Protein AF-A0A8H4TPY1-F1 (afdb_monomer)

Solvent-accessible surface area (backbone atoms only — not comparable to full-atom values): 6037 Å² total; per-residue (Å²): 134,90,85,85,82,85,77,77,80,74,77,64,81,78,77,83,69,84,82,47,74,66,56,51,54,50,53,51,52,57,58,57,66,46,64,84,71,56,82,74,66,80,81,72,76,79,50,86,67,75,74,65,70,79,80,77,79,80,82,76,87,76,84,74,82,89,76,86,80,86,79,84,76,84,88,82,91,82,91,131

Structure (mmCIF, N/CA/C/O backbone):
data_AF-A0A8H4TPY1-F1
#
_entry.id   AF-A0A8H4TPY1-F1
#
loop_
_atom_site.group_PDB
_atom_site.id
_atom_site.type_symbol
_atom_site.label_atom_id
_atom_site.label_alt_id
_atom_site.label_comp_id
_atom_site.label_asym_id
_atom_site.label_entity_id
_atom_site.label_seq_id
_atom_site.pdbx_PDB_ins_code
_atom_site.Cartn_x
_atom_site.Cartn_y
_atom_site.Cartn_z
_atom_site.occupancy
_atom_site.B_iso_or_equiv
_atom_site.auth_seq_id
_atom_site.auth_comp_id
_atom_site.auth_asym_id
_atom_site.auth_atom_id
_atom_site.pdbx_PDB_model_num
ATOM 1 N N . MET A 1 1 ? -48.753 0.947 -17.999 1.00 45.50 1 MET A N 1
ATOM 2 C CA . MET A 1 1 ? -47.665 0.471 -17.117 1.00 45.50 1 MET A CA 1
ATOM 3 C C . MET A 1 1 ? -47.637 1.362 -15.885 1.00 45.50 1 MET A C 1
ATOM 5 O O . MET A 1 1 ? -47.629 2.572 -16.085 1.00 45.50 1 MET A O 1
ATOM 9 N N . PRO A 1 2 ? -47.691 0.840 -14.649 1.00 45.59 2 PRO A N 1
ATOM 10 C CA . PRO A 1 2 ? -47.577 1.679 -13.465 1.00 45.59 2 PRO A CA 1
ATOM 11 C C . PRO A 1 2 ? -46.094 1.979 -13.217 1.00 45.59 2 PRO A C 1
ATOM 13 O O . PRO A 1 2 ? -45.316 1.087 -12.897 1.00 45.59 2 PRO A O 1
ATOM 16 N N . GLY A 1 3 ? -45.697 3.235 -13.417 1.00 58.06 3 GLY A N 1
ATOM 17 C CA . GLY A 1 3 ? -44.423 3.753 -12.931 1.00 58.06 3 GLY A CA 1
ATOM 18 C C . GLY A 1 3 ? -44.609 4.266 -11.510 1.00 58.06 3 GLY A C 1
ATOM 19 O O . GLY A 1 3 ? -45.455 5.129 -11.296 1.00 58.06 3 GLY A O 1
ATOM 20 N N . SER A 1 4 ? -43.857 3.734 -10.545 1.00 64.25 4 SER A N 1
ATOM 21 C CA . SER A 1 4 ? -43.684 4.321 -9.208 1.00 64.25 4 SER A CA 1
ATOM 22 C C . SER A 1 4 ? -42.592 3.588 -8.432 1.00 64.25 4 SER A C 1
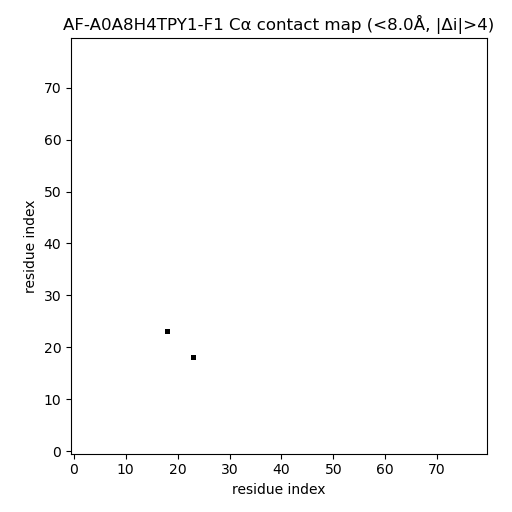ATOM 24 O O . SER A 1 4 ? -42.858 2.572 -7.803 1.00 64.25 4 SER A O 1
ATOM 26 N N . HIS A 1 5 ? -41.385 4.153 -8.411 1.00 50.47 5 HIS A N 1
ATOM 27 C CA . HIS A 1 5 ? -40.414 3.928 -7.338 1.00 50.47 5 HIS A CA 1
ATOM 28 C C . HIS A 1 5 ? -39.746 5.269 -7.013 1.00 50.47 5 HIS A C 1
ATOM 30 O O . HIS A 1 5 ? -38.633 5.553 -7.438 1.00 50.47 5 HIS A O 1
ATOM 36 N N . SER A 1 6 ? -40.459 6.131 -6.284 1.00 57.97 6 SER A N 1
ATOM 37 C CA . SER A 1 6 ? -39.817 7.230 -5.560 1.00 57.97 6 SER A CA 1
ATOM 38 C C . SER A 1 6 ? -39.164 6.628 -4.318 1.00 57.97 6 SER A C 1
ATOM 40 O O . SER A 1 6 ? -39.791 6.491 -3.268 1.00 57.97 6 SER A O 1
ATOM 42 N N . SER A 1 7 ? -37.914 6.186 -4.443 1.00 58.91 7 SER A N 1
ATOM 43 C CA . SER A 1 7 ? -37.093 5.865 -3.280 1.00 58.91 7 SER A CA 1
ATOM 44 C C . SER A 1 7 ? -36.599 7.180 -2.690 1.00 58.91 7 SER A C 1
ATOM 46 O O . SER A 1 7 ? -35.524 7.673 -3.031 1.00 58.91 7 SER A O 1
ATOM 48 N N . SER A 1 8 ? -37.419 7.764 -1.820 1.00 56.78 8 SER A N 1
ATOM 49 C CA . SER A 1 8 ? -36.978 8.795 -0.892 1.00 56.78 8 SER A CA 1
ATOM 50 C C . SER A 1 8 ? -35.845 8.208 -0.052 1.00 56.78 8 SER A C 1
ATOM 52 O O . SER A 1 8 ? -36.089 7.497 0.923 1.00 56.78 8 SER A O 1
ATOM 54 N N . LEU A 1 9 ? -34.599 8.495 -0.431 1.00 61.53 9 LEU A N 1
ATOM 55 C CA . LEU A 1 9 ? -33.439 8.344 0.436 1.00 61.53 9 LEU A CA 1
ATOM 56 C C . LEU A 1 9 ? -33.590 9.372 1.562 1.00 61.53 9 LEU A C 1
ATOM 58 O O . LEU A 1 9 ? -32.964 10.429 1.553 1.00 61.53 9 LEU A O 1
ATOM 62 N N . GLN A 1 10 ? -34.471 9.084 2.521 1.00 57.28 10 GLN A N 1
ATOM 63 C CA . GLN A 1 10 ? -34.443 9.733 3.820 1.00 57.28 10 GLN A CA 1
ATOM 64 C C . GLN A 1 10 ? -33.092 9.370 4.430 1.00 57.28 10 GLN A C 1
ATOM 66 O O . GLN A 1 10 ? -32.914 8.302 5.014 1.00 57.28 10 GLN A O 1
ATOM 71 N N . ALA A 1 11 ? -32.110 10.248 4.236 1.00 62.97 11 ALA A N 1
ATOM 72 C CA . ALA A 1 11 ? -30.894 10.244 5.019 1.00 62.97 11 ALA A CA 1
ATOM 73 C C . ALA A 1 11 ? -31.320 10.516 6.463 1.00 62.97 11 ALA A C 1
ATOM 75 O O . ALA A 1 11 ? -31.487 11.663 6.876 1.00 62.97 11 ALA A O 1
ATOM 76 N N . SER 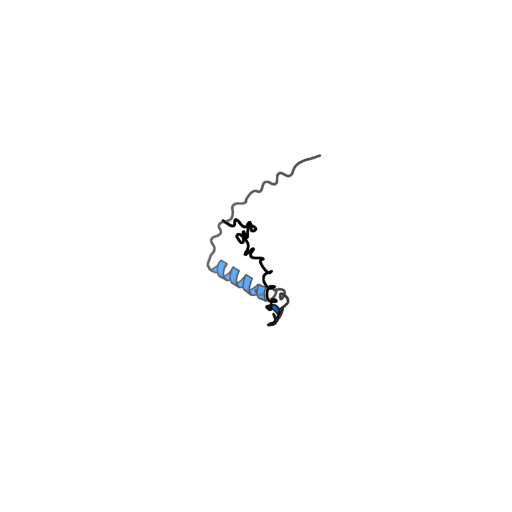A 1 12 ? -31.578 9.434 7.198 1.00 63.69 12 SER A N 1
ATOM 77 C CA . SER A 1 12 ? -31.767 9.468 8.641 1.00 63.69 12 SER A CA 1
ATOM 78 C C . SER A 1 12 ? -30.623 10.286 9.248 1.00 63.69 12 SER A C 1
ATOM 80 O O . SER A 1 12 ? -29.480 10.135 8.786 1.00 63.69 12 SER A O 1
ATOM 82 N N . PRO A 1 13 ? -30.888 11.168 10.229 1.00 59.47 13 PRO A N 1
ATOM 83 C CA . PRO A 1 13 ? -29.842 11.933 10.886 1.00 59.47 13 PRO A CA 1
ATOM 84 C C . PRO A 1 13 ? -28.725 10.979 11.297 1.00 59.47 13 PRO A C 1
ATOM 86 O O . PRO A 1 13 ? -28.950 10.015 12.030 1.00 59.47 13 PRO A O 1
ATOM 89 N N . ARG A 1 14 ? -27.516 11.198 10.771 1.00 65.69 14 ARG A N 1
ATOM 90 C CA . ARG A 1 14 ? -26.352 10.416 11.182 1.00 65.69 14 ARG A CA 1
ATOM 91 C C . ARG A 1 14 ? -26.159 10.702 12.663 1.00 65.69 14 ARG A C 1
ATOM 93 O O . ARG A 1 14 ? -25.755 11.803 13.021 1.00 65.69 14 ARG A O 1
ATOM 100 N N . ASN A 1 15 ? -26.510 9.735 13.505 1.00 66.81 15 ASN A N 1
ATOM 101 C CA . ASN A 1 15 ? -26.320 9.813 14.945 1.00 66.81 15 ASN A CA 1
ATOM 102 C C . ASN A 1 15 ? -24.840 10.129 15.201 1.00 66.81 15 ASN A C 1
ATOM 104 O O . ASN A 1 15 ? -23.991 9.250 15.046 1.00 66.81 15 ASN A O 1
ATOM 108 N N . MET A 1 16 ? -24.519 11.380 15.547 1.00 68.81 16 MET A N 1
ATOM 109 C CA . MET A 1 16 ? -23.181 11.762 15.999 1.00 68.81 16 MET A CA 1
ATOM 110 C C . MET A 1 16 ? -22.9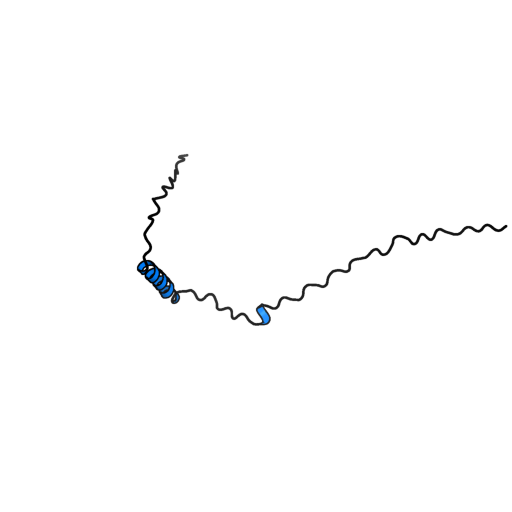98 11.202 17.407 1.00 68.81 16 MET A C 1
ATOM 112 O O . MET A 1 16 ? -23.147 11.900 18.407 1.00 68.81 16 MET A O 1
ATOM 116 N N . ARG A 1 17 ? -22.776 9.890 17.489 1.00 75.31 17 ARG A N 1
ATOM 117 C CA . ARG A 1 17 ? -22.509 9.205 18.746 1.00 75.31 17 ARG A CA 1
ATOM 118 C C . ARG A 1 17 ? -21.120 9.621 19.215 1.00 75.31 17 ARG A C 1
ATOM 120 O O . ARG A 1 17 ? -20.144 9.438 18.491 1.00 75.31 17 ARG A O 1
ATOM 127 N N . LEU A 1 18 ? -21.044 10.165 20.427 1.00 83.94 18 LEU A N 1
ATOM 128 C CA . LEU A 1 18 ? -19.778 10.407 21.104 1.00 83.94 18 LEU A CA 1
ATOM 129 C C . LEU A 1 18 ? -19.052 9.066 21.260 1.00 83.94 18 LEU A C 1
ATOM 131 O O . LEU A 1 18 ? -19.564 8.157 21.912 1.00 83.94 18 LEU A O 1
ATOM 135 N N . VAL A 1 19 ? -17.889 8.937 20.626 1.00 87.25 19 VAL A N 1
ATOM 136 C CA . VAL A 1 19 ? -17.035 7.756 20.764 1.00 87.25 19 VAL A CA 1
ATOM 137 C C . VAL A 1 19 ? -16.232 7.914 22.045 1.00 87.25 19 VAL A C 1
ATOM 139 O O . VAL A 1 19 ? -15.477 8.873 22.198 1.00 87.25 19 VAL A O 1
ATOM 142 N N . THR A 1 20 ? -16.409 6.980 22.971 1.00 90.25 20 THR A N 1
ATOM 143 C CA . THR A 1 20 ? -15.655 6.936 24.225 1.00 90.25 20 THR A CA 1
ATOM 144 C C . THR A 1 20 ? -14.456 5.998 24.100 1.00 90.25 20 THR A C 1
ATOM 146 O O . THR A 1 20 ? -14.417 5.126 23.229 1.00 90.25 20 THR A O 1
ATOM 149 N N . SER A 1 21 ? -13.482 6.110 25.006 1.00 92.56 21 SER A N 1
ATOM 150 C CA . SER A 1 21 ? -12.350 5.173 25.057 1.00 92.56 21 SER A CA 1
ATOM 151 C C . SER A 1 21 ? -12.810 3.714 25.182 1.00 92.56 21 SER A C 1
ATOM 153 O O . SER A 1 21 ? -12.194 2.823 24.606 1.00 92.56 21 SER A O 1
ATOM 155 N N . GLN A 1 22 ? -13.933 3.462 25.863 1.00 92.69 22 GLN A N 1
ATOM 156 C CA . GLN A 1 22 ? -14.521 2.126 25.970 1.00 92.69 22 GLN A CA 1
ATOM 157 C C . GLN A 1 22 ? -15.012 1.596 24.616 1.00 92.69 22 GLN A C 1
ATOM 159 O O . GLN A 1 22 ? -14.809 0.419 24.309 1.00 92.69 22 GLN A O 1
ATOM 164 N N . ASP A 1 23 ? -15.620 2.449 23.788 1.00 88.56 23 ASP A N 1
ATOM 165 C CA . ASP A 1 23 ? -16.036 2.078 22.432 1.00 88.56 23 ASP A CA 1
ATOM 166 C C . ASP A 1 23 ? -14.813 1.727 21.565 1.00 88.56 23 ASP A C 1
ATOM 168 O O . ASP A 1 23 ? -14.846 0.749 20.815 1.00 88.56 23 ASP A O 1
ATOM 172 N N . LEU A 1 24 ? -13.699 2.456 21.730 1.00 91.06 24 LEU A N 1
ATOM 173 C CA . LEU A 1 24 ? -12.436 2.160 21.045 1.00 91.06 24 LEU A CA 1
ATOM 174 C C . LEU A 1 24 ? -11.888 0.788 21.450 1.00 91.06 24 LEU A C 1
ATOM 176 O O . LEU A 1 24 ? -11.659 -0.051 20.578 1.00 91.06 24 LEU A O 1
ATOM 180 N N . TYR A 1 25 ? -11.749 0.514 22.752 1.00 93.19 25 TYR A N 1
ATOM 181 C CA . TYR A 1 25 ? -11.276 -0.791 23.232 1.00 93.19 25 TYR A CA 1
ATOM 182 C C . TYR A 1 25 ? -12.178 -1.938 22.764 1.00 93.19 25 TYR A C 1
ATOM 184 O O . TYR A 1 25 ? -11.688 -2.984 22.339 1.00 93.19 25 TYR A O 1
ATOM 192 N N . THR A 1 26 ? -13.495 -1.725 22.769 1.00 91.06 26 THR A N 1
ATOM 193 C CA . THR A 1 26 ? -14.472 -2.714 22.296 1.00 91.06 26 THR A CA 1
ATOM 194 C C . THR A 1 26 ? -14.297 -2.999 20.802 1.00 91.06 26 THR A C 1
ATOM 196 O O . THR A 1 26 ? -14.272 -4.162 20.399 1.00 91.06 26 THR A O 1
ATOM 199 N N . SER A 1 27 ? -14.105 -1.962 19.979 1.00 88.12 27 SER A N 1
ATOM 200 C CA . SER A 1 27 ? -13.887 -2.112 18.532 1.00 88.12 27 SER A CA 1
ATOM 201 C C . SER A 1 27 ? -12.591 -2.865 18.196 1.00 88.12 27 SER A C 1
ATOM 203 O O . SER A 1 27 ? -12.572 -3.727 17.309 1.00 88.12 27 SER A O 1
ATOM 205 N N . ILE A 1 28 ? -11.519 -2.607 18.953 1.00 88.44 28 ILE A N 1
ATOM 206 C CA . ILE A 1 28 ? -10.226 -3.281 18.798 1.00 88.44 28 ILE A CA 1
ATOM 207 C C . ILE A 1 28 ? -10.361 -4.758 19.184 1.00 88.44 28 ILE A C 1
ATOM 209 O O . ILE A 1 28 ? -9.977 -5.634 18.409 1.00 88.44 28 ILE A O 1
ATOM 213 N N . ASN A 1 29 ? -10.976 -5.050 20.332 1.00 89.25 29 ASN A N 1
ATOM 214 C CA . ASN A 1 29 ? -11.174 -6.420 20.810 1.00 89.25 29 ASN A CA 1
ATOM 215 C C . ASN A 1 29 ? -12.071 -7.248 19.878 1.00 89.25 29 ASN A C 1
ATOM 217 O O . ASN A 1 29 ? -11.792 -8.428 19.650 1.00 89.25 29 ASN A O 1
ATOM 221 N N . ALA A 1 30 ? -13.108 -6.640 19.293 1.00 82.94 30 ALA A N 1
ATOM 222 C CA . ALA A 1 30 ? -13.954 -7.286 18.289 1.00 82.94 30 ALA A CA 1
ATOM 223 C C . ALA A 1 30 ? -13.158 -7.641 17.019 1.00 82.94 30 ALA A C 1
ATOM 225 O O . ALA A 1 30 ? -13.279 -8.744 16.484 1.00 82.94 30 ALA A O 1
ATOM 226 N N . THR A 1 31 ? -12.278 -6.742 16.573 1.00 80.69 31 THR A N 1
ATOM 227 C CA . THR A 1 31 ? -11.413 -6.978 15.406 1.00 80.69 31 THR A CA 1
ATOM 228 C C . THR A 1 31 ? -10.358 -8.054 15.681 1.00 80.69 31 THR A C 1
ATOM 230 O O . THR A 1 31 ? -10.067 -8.875 14.817 1.00 80.69 31 THR A O 1
ATOM 233 N N . LEU A 1 32 ? -9.799 -8.102 16.891 1.00 77.62 32 LEU A N 1
ATOM 234 C CA . LEU A 1 32 ? -8.821 -9.124 17.271 1.00 77.62 32 LEU A CA 1
ATOM 235 C C . LEU A 1 32 ? -9.464 -10.503 17.474 1.00 77.62 32 LEU A C 1
ATOM 237 O O . LEU A 1 32 ? -8.885 -11.500 17.049 1.00 77.62 32 LEU A O 1
ATOM 241 N N . SER A 1 33 ? -10.676 -10.568 18.037 1.00 71.44 33 SER A N 1
ATOM 242 C CA . SER A 1 33 ? -11.411 -11.832 18.232 1.00 71.44 33 SER A CA 1
ATOM 243 C C . SER A 1 33 ? -11.780 -12.524 16.918 1.00 71.44 33 SER A C 1
ATOM 245 O O . SER A 1 33 ? -11.892 -13.745 16.871 1.00 71.44 33 SER A O 1
ATOM 247 N N . THR A 1 34 ? -11.938 -11.772 15.826 1.00 63.69 34 THR A N 1
ATOM 248 C CA . THR A 1 34 ? -12.238 -12.340 14.500 1.00 63.69 34 THR A CA 1
ATOM 249 C C . THR A 1 34 ? -11.002 -12.883 13.776 1.00 63.69 34 THR A C 1
ATOM 251 O O . THR A 1 34 ? -11.139 -13.571 12.764 1.00 63.69 34 THR A O 1
ATOM 254 N N . LYS A 1 35 ? -9.783 -12.655 14.294 1.00 58.50 35 LYS A N 1
ATOM 255 C CA . LYS A 1 35 ? -8.531 -13.132 13.678 1.00 58.50 35 LYS A CA 1
ATOM 256 C C . LYS A 1 35 ? -8.402 -14.664 13.674 1.00 58.50 35 LYS A C 1
ATOM 258 O O . LYS A 1 35 ? -7.640 -15.194 12.872 1.00 58.50 35 LYS A O 1
ATOM 263 N N . THR A 1 36 ? -9.169 -15.373 14.500 1.00 59.19 36 THR A N 1
ATOM 264 C CA . THR A 1 36 ? -9.235 -16.846 14.516 1.00 59.19 36 THR A CA 1
ATOM 265 C C . THR A 1 36 ? -10.067 -17.423 13.363 1.00 59.19 36 THR A C 1
ATOM 267 O O . THR A 1 36 ? -9.975 -18.612 13.086 1.00 59.19 36 THR A O 1
ATOM 270 N N . ASN A 1 37 ? -10.869 -16.596 12.681 1.00 57.19 37 ASN A N 1
ATOM 271 C CA . ASN A 1 37 ? -11.711 -16.978 11.544 1.00 57.19 37 ASN A CA 1
ATOM 272 C C . ASN A 1 37 ? -11.438 -16.053 10.349 1.00 57.19 37 ASN A C 1
ATOM 274 O O . ASN A 1 37 ? -12.338 -15.448 9.768 1.00 57.19 37 ASN A O 1
A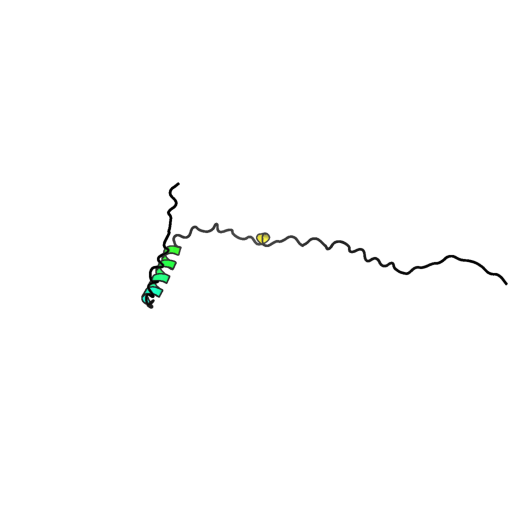TOM 278 N N . ARG A 1 38 ? -10.159 -15.881 10.004 1.00 60.81 38 ARG A N 1
ATOM 279 C CA . ARG A 1 38 ? -9.815 -15.436 8.655 1.00 60.81 38 ARG A CA 1
ATOM 280 C C . ARG A 1 38 ? -9.633 -16.682 7.798 1.00 60.81 38 ARG A C 1
ATOM 282 O O . ARG A 1 38 ? -8.865 -17.550 8.217 1.00 60.81 38 ARG A O 1
ATOM 289 N N . PRO A 1 39 ? -10.276 -16.787 6.618 1.00 58.75 39 PRO A N 1
ATOM 290 C CA . PRO A 1 39 ? -9.816 -17.745 5.630 1.00 58.75 39 PRO A CA 1
ATOM 291 C C . PRO A 1 39 ? -8.337 -17.434 5.424 1.00 58.75 39 PRO A C 1
ATOM 293 O O . PRO A 1 39 ? -7.979 -16.300 5.101 1.00 58.75 39 PRO A O 1
ATOM 296 N N . SER A 1 40 ? -7.483 -18.407 5.737 1.00 57.59 40 SER A N 1
ATOM 297 C CA . SER A 1 40 ? -6.078 -18.363 5.373 1.00 57.59 40 SER A CA 1
ATOM 298 C C . SER A 1 40 ? -6.077 -18.095 3.874 1.00 57.59 40 SER A C 1
ATOM 300 O O . SER A 1 40 ? -6.457 -18.961 3.087 1.00 57.59 40 SER A O 1
ATOM 302 N N . THR A 1 41 ? -5.782 -16.855 3.473 1.00 59.88 41 THR A N 1
ATOM 303 C CA . THR A 1 41 ? -5.381 -16.590 2.094 1.00 59.88 41 THR A CA 1
ATOM 304 C C . THR A 1 41 ? -4.332 -17.647 1.804 1.00 59.88 41 THR A C 1
ATOM 306 O O . THR A 1 41 ? -3.441 -17.763 2.656 1.00 59.88 41 THR A O 1
ATOM 309 N N . PRO A 1 42 ? -4.458 -18.443 0.722 1.00 61.97 42 PRO A N 1
ATOM 310 C CA . PRO A 1 42 ? -3.506 -19.499 0.429 1.00 61.97 42 PRO A CA 1
ATOM 311 C C . PRO A 1 42 ? -2.125 -18.930 0.674 1.00 61.97 42 PRO A C 1
ATOM 313 O O . PRO A 1 42 ? -1.777 -17.897 0.096 1.00 61.97 42 PRO A O 1
ATOM 316 N N . VAL A 1 43 ? -1.429 -19.498 1.656 1.00 61.38 43 VAL A N 1
ATOM 317 C CA . VAL A 1 43 ? -0.092 -19.052 2.007 1.00 61.38 43 VAL A CA 1
ATOM 318 C C . VAL A 1 43 ? 0.756 -19.473 0.818 1.00 61.38 43 VAL A C 1
ATOM 320 O O . VAL A 1 43 ? 1.273 -20.584 0.771 1.00 61.38 43 VAL A O 1
ATOM 323 N N . HIS A 1 44 ? 0.792 -18.631 -0.211 1.00 63.25 44 HIS A N 1
ATOM 324 C CA . HIS A 1 44 ? 1.706 -18.806 -1.313 1.00 63.25 44 HIS A CA 1
ATOM 325 C C . HIS A 1 44 ? 3.068 -18.491 -0.717 1.00 63.25 44 HIS A C 1
ATOM 327 O O . HIS A 1 44 ? 3.365 -17.335 -0.405 1.00 63.25 44 HIS A O 1
ATOM 333 N N . HIS A 1 45 ? 3.839 -19.540 -0.433 1.00 70.94 45 HIS A N 1
ATOM 334 C CA . HIS A 1 45 ? 5.249 -19.393 -0.125 1.00 70.94 45 HIS A CA 1
ATOM 335 C C . HIS A 1 45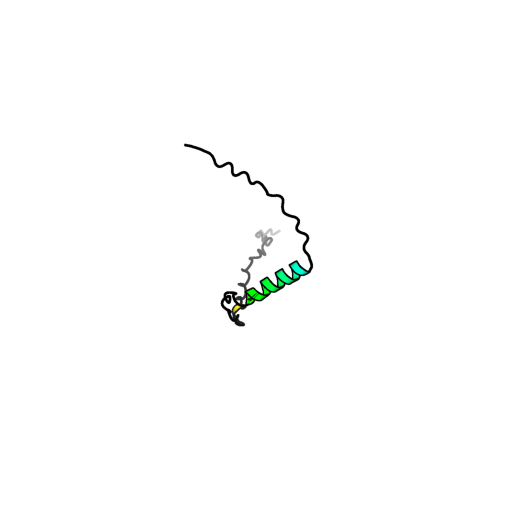 ? 5.894 -18.844 -1.390 1.00 70.94 45 HIS A C 1
ATOM 337 O O . HIS A 1 45 ? 6.251 -19.614 -2.275 1.00 70.94 45 HIS A O 1
ATOM 343 N N . ILE A 1 46 ? 5.947 -17.515 -1.479 1.00 71.81 46 ILE A N 1
ATOM 344 C CA . ILE A 1 46 ? 6.690 -16.791 -2.501 1.00 71.81 46 ILE A CA 1
ATOM 345 C C . ILE A 1 46 ? 8.112 -17.340 -2.502 1.00 71.81 46 ILE A C 1
ATOM 347 O O . ILE A 1 46 ? 8.839 -17.208 -1.515 1.00 71.81 46 ILE A O 1
ATOM 351 N N . GLN A 1 47 ? 8.456 -18.051 -3.569 1.00 78.56 47 GLN A N 1
ATOM 352 C CA . GLN A 1 47 ? 9.800 -18.583 -3.749 1.00 78.56 47 GLN A CA 1
ATOM 353 C C . GLN A 1 47 ? 10.691 -17.460 -4.280 1.00 78.56 47 GLN A C 1
ATOM 355 O O . GLN A 1 47 ? 10.203 -16.473 -4.828 1.00 78.56 47 GLN A O 1
ATOM 360 N N . GLU A 1 48 ? 12.003 -17.582 -4.103 1.00 76.25 48 GLU A N 1
ATOM 361 C CA . GLU A 1 48 ? 12.963 -16.588 -4.602 1.00 76.25 48 GLU A CA 1
ATOM 362 C C . GLU A 1 48 ? 12.802 -16.317 -6.110 1.00 76.25 48 GLU A C 1
ATOM 364 O O . GLU A 1 48 ? 12.934 -15.177 -6.559 1.00 76.25 48 GLU A O 1
ATOM 369 N N . ASP A 1 49 ? 12.378 -17.336 -6.856 1.00 79.12 49 ASP A N 1
ATOM 370 C CA . ASP A 1 49 ? 12.138 -17.269 -8.293 1.00 79.12 49 ASP A CA 1
ATOM 371 C C . ASP A 1 49 ? 10.835 -16.549 -8.690 1.00 79.12 49 ASP A C 1
ATOM 373 O O . ASP A 1 49 ? 10.735 -16.079 -9.822 1.00 79.12 49 ASP A O 1
ATOM 377 N N . ASP A 1 50 ? 9.857 -16.370 -7.790 1.00 82.31 50 ASP A N 1
ATOM 378 C CA . ASP A 1 50 ? 8.578 -15.697 -8.108 1.00 82.31 50 ASP A CA 1
ATOM 379 C C . ASP A 1 50 ? 8.752 -14.209 -8.457 1.00 82.31 50 ASP A C 1
ATOM 381 O O . ASP A 1 50 ? 7.875 -13.592 -9.066 1.00 82.31 50 ASP A O 1
ATOM 385 N N . TYR A 1 51 ? 9.888 -13.618 -8.078 1.00 75.88 51 TYR A N 1
ATOM 386 C CA . TYR A 1 51 ? 10.249 -12.238 -8.409 1.00 75.88 51 TYR A CA 1
ATOM 387 C C . TYR A 1 51 ? 11.175 -12.132 -9.623 1.00 75.88 51 TYR A C 1
ATOM 389 O O . TYR A 1 51 ? 11.564 -11.023 -10.002 1.00 75.88 51 TYR A O 1
ATOM 397 N N . THR A 1 52 ? 11.543 -13.254 -10.245 1.00 85.19 52 THR A N 1
ATOM 398 C CA . THR A 1 52 ? 12.403 -13.229 -11.425 1.00 85.19 52 THR A CA 1
ATOM 399 C C . THR A 1 52 ? 11.599 -12.778 -12.639 1.00 85.19 52 THR A C 1
ATOM 401 O O . THR A 1 52 ? 10.723 -13.466 -13.158 1.00 85.19 52 THR A O 1
ATOM 404 N N . VAL A 1 53 ? 11.891 -11.565 -13.099 1.00 83.94 53 VAL A N 1
ATOM 405 C CA . VAL A 1 53 ? 11.378 -11.048 -14.367 1.00 83.94 53 VAL A CA 1
ATOM 406 C C . VAL A 1 53 ? 12.483 -11.249 -15.405 1.00 83.94 53 VAL A C 1
ATOM 408 O O . VAL A 1 53 ? 13.623 -10.856 -15.135 1.00 83.94 53 VAL A O 1
ATOM 411 N N . PRO A 1 54 ? 12.211 -11.860 -16.573 1.00 84.31 54 PRO A N 1
ATOM 412 C CA . PRO A 1 54 ? 13.222 -11.975 -17.616 1.00 84.31 54 PRO A CA 1
ATOM 413 C C . PRO A 1 54 ? 13.721 -10.585 -18.016 1.00 84.31 54 PRO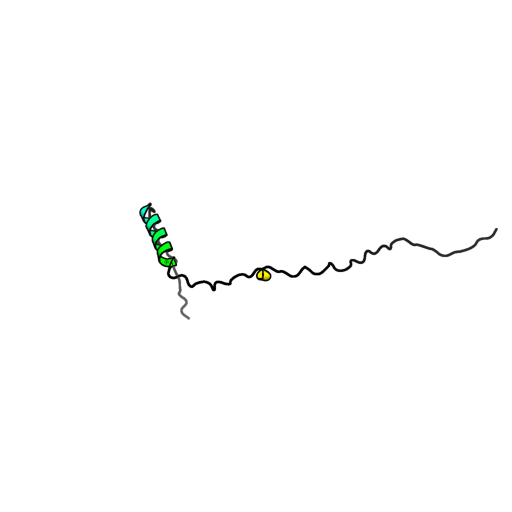 A C 1
ATOM 415 O O . PRO A 1 54 ? 12.960 -9.612 -18.020 1.00 84.31 54 PRO A O 1
ATOM 418 N N . ALA A 1 55 ? 15.010 -10.493 -18.350 1.00 87.69 55 ALA A N 1
ATOM 419 C CA . ALA A 1 55 ? 15.597 -9.245 -18.813 1.00 87.69 55 ALA A CA 1
ATOM 420 C C . ALA A 1 55 ? 14.795 -8.697 -20.011 1.00 87.69 55 ALA A C 1
ATOM 422 O O . ALA A 1 55 ? 14.380 -9.477 -20.876 1.00 87.69 55 ALA A O 1
ATOM 423 N N . PRO A 1 56 ? 14.566 -7.373 -20.080 1.00 88.38 56 PRO A N 1
ATOM 424 C CA . PRO A 1 56 ? 13.887 -6.780 -21.222 1.00 88.38 56 PRO A CA 1
ATOM 425 C C . PRO A 1 56 ? 14.662 -7.089 -22.515 1.00 88.38 56 PRO A C 1
ATOM 427 O O . PRO A 1 56 ? 15.891 -7.219 -22.481 1.00 88.38 56 PRO A O 1
ATOM 430 N N . PRO A 1 57 ? 13.974 -7.201 -23.664 1.00 92.31 57 PRO A N 1
ATOM 431 C CA . PRO A 1 57 ? 14.643 -7.432 -24.936 1.00 92.31 57 PRO A CA 1
ATOM 432 C C . PRO A 1 57 ? 15.618 -6.283 -25.248 1.00 92.31 57 PRO A C 1
ATOM 434 O O . PRO A 1 57 ? 15.362 -5.136 -24.862 1.00 92.31 57 PRO A O 1
ATOM 437 N N . PRO A 1 58 ? 16.725 -6.553 -25.964 1.00 93.38 58 PRO A N 1
ATOM 438 C CA . PRO A 1 58 ? 17.636 -5.500 -26.391 1.00 93.38 58 PRO A CA 1
ATOM 439 C C . PRO A 1 58 ? 16.903 -4.477 -27.279 1.00 93.38 58 PRO A C 1
ATOM 441 O O . PRO A 1 58 ? 15.989 -4.853 -28.024 1.00 93.38 58 PRO A O 1
ATOM 444 N N . PRO A 1 59 ? 17.289 -3.187 -27.241 1.00 90.38 59 PRO A N 1
ATOM 445 C CA . PRO A 1 59 ? 16.711 -2.186 -28.129 1.00 90.38 59 PRO A CA 1
ATOM 446 C C . PRO A 1 59 ? 16.964 -2.567 -29.593 1.00 90.38 59 PRO A C 1
ATOM 448 O O . PRO A 1 59 ? 18.025 -3.086 -29.944 1.00 90.38 59 PRO A O 1
ATOM 451 N N . SER A 1 60 ? 15.991 -2.308 -30.467 1.00 90.88 60 SER A N 1
ATOM 452 C CA . SER A 1 60 ? 16.152 -2.559 -31.902 1.00 90.88 60 SER A CA 1
ATOM 453 C C . SER A 1 60 ? 17.212 -1.623 -32.513 1.00 90.88 60 SER A C 1
ATOM 455 O O . SER A 1 60 ? 17.281 -0.459 -32.109 1.00 90.88 60 SER A O 1
ATOM 457 N N . PRO A 1 61 ? 18.011 -2.070 -33.505 1.00 89.50 61 PRO A N 1
ATOM 458 C CA . PRO A 1 61 ? 18.993 -1.211 -34.164 1.00 89.50 61 PRO A CA 1
ATOM 459 C C . PRO A 1 61 ? 18.332 0.013 -34.811 1.00 89.50 61 PRO A C 1
ATOM 461 O O . PRO A 1 61 ? 17.487 -0.120 -35.698 1.00 89.50 61 PRO A O 1
ATOM 464 N N . THR A 1 62 ? 18.737 1.214 -34.402 1.00 66.19 62 THR A N 1
ATOM 465 C CA . THR A 1 62 ? 18.358 2.460 -35.072 1.00 66.19 62 THR A CA 1
ATOM 466 C C . THR A 1 62 ? 19.279 2.674 -36.272 1.00 66.19 62 THR A C 1
ATOM 468 O O . THR A 1 62 ? 20.497 2.765 -36.136 1.00 66.19 62 THR A O 1
ATOM 471 N N . LYS A 1 63 ? 18.712 2.744 -37.483 1.00 77.12 63 LYS A N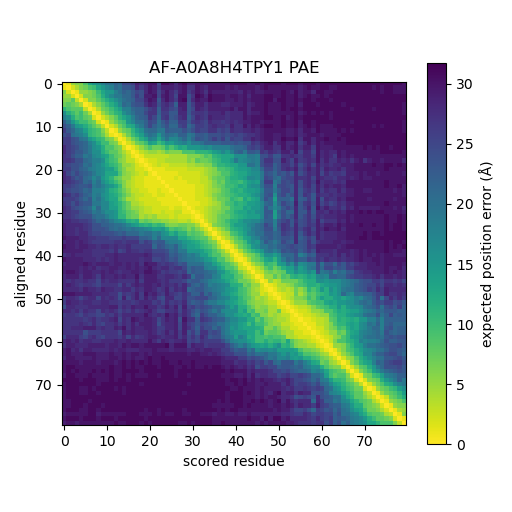 1
ATOM 472 C CA . LYS A 1 63 ? 19.471 3.174 -38.665 1.00 77.12 63 LYS A CA 1
ATOM 473 C C . LYS A 1 63 ? 19.708 4.678 -38.560 1.00 77.12 63 LYS A C 1
ATOM 475 O O . LYS A 1 63 ? 18.841 5.474 -38.912 1.00 77.12 63 LYS A O 1
ATOM 480 N N . THR A 1 64 ? 20.875 5.072 -38.070 1.00 66.94 64 THR A N 1
ATOM 481 C CA . THR A 1 64 ? 21.398 6.423 -38.266 1.00 66.94 64 THR A CA 1
ATOM 482 C C . THR A 1 64 ? 21.723 6.583 -39.750 1.00 66.94 64 THR A C 1
ATOM 484 O O . THR A 1 64 ? 22.677 6.001 -40.260 1.00 66.94 64 THR A O 1
ATOM 487 N N . PHE A 1 65 ? 20.905 7.344 -40.481 1.00 66.25 65 PHE A N 1
ATOM 488 C CA . PHE A 1 65 ? 21.258 7.784 -41.830 1.00 66.25 65 PHE A CA 1
ATOM 489 C C . PHE A 1 65 ? 22.445 8.752 -41.727 1.00 66.25 65 PHE A C 1
ATOM 491 O O . PHE A 1 65 ? 22.273 9.957 -41.580 1.00 66.25 65 PHE A O 1
ATOM 498 N N . HIS A 1 66 ? 23.663 8.214 -41.772 1.00 63.19 66 HIS A N 1
ATOM 499 C CA . HIS A 1 66 ? 24.905 8.982 -41.857 1.00 63.19 66 HIS A CA 1
ATOM 500 C C . HIS A 1 66 ? 25.180 9.361 -43.321 1.00 63.19 66 HIS A C 1
ATOM 502 O O . HIS A 1 66 ? 26.172 8.949 -43.912 1.00 63.19 66 HIS A O 1
ATOM 508 N N . GLY A 1 67 ? 24.236 10.063 -43.950 1.00 60.50 67 GLY A N 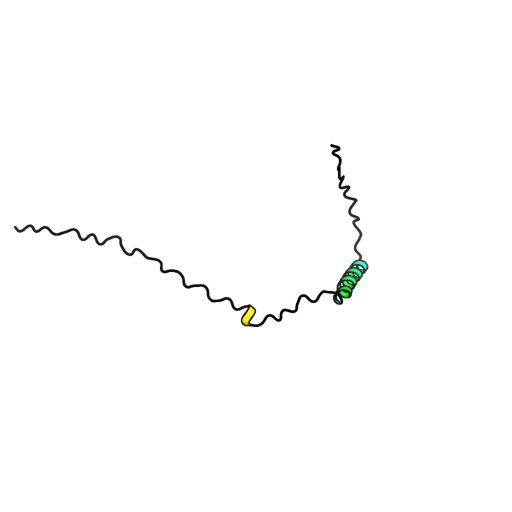1
ATOM 509 C CA . GLY A 1 67 ? 24.256 10.266 -45.396 1.00 60.50 67 GLY A CA 1
ATOM 510 C C . GLY A 1 67 ? 23.452 11.470 -45.848 1.00 60.50 67 GLY A C 1
ATOM 511 O O . GLY A 1 67 ? 22.397 11.311 -46.452 1.00 60.50 67 GLY A O 1
ATOM 512 N N . ILE A 1 68 ? 23.981 12.666 -45.598 1.00 58.72 68 ILE A N 1
ATOM 513 C CA . ILE A 1 68 ? 23.790 13.805 -46.496 1.00 58.72 68 ILE A CA 1
ATOM 514 C C . ILE A 1 68 ? 25.163 14.443 -46.746 1.00 58.72 68 ILE A C 1
ATOM 516 O O . ILE A 1 68 ? 25.751 15.016 -45.835 1.00 58.72 68 ILE A O 1
ATOM 520 N N . GLY A 1 69 ? 25.680 14.316 -47.973 1.00 54.50 69 GLY A N 1
ATOM 521 C CA . GLY A 1 69 ? 26.766 15.176 -48.454 1.00 54.50 69 GLY A CA 1
ATOM 522 C C . GLY A 1 69 ? 28.014 14.528 -49.060 1.00 54.50 69 GLY A C 1
ATOM 523 O O . GLY A 1 69 ? 29.065 15.143 -48.954 1.00 54.50 69 GLY A O 1
ATOM 524 N N . ASP A 1 70 ? 27.942 13.371 -49.728 1.00 56.75 70 ASP A N 1
ATOM 525 C CA . ASP A 1 70 ? 28.900 13.102 -50.817 1.00 56.75 70 ASP A CA 1
ATOM 526 C C . ASP A 1 70 ? 28.212 13.475 -52.133 1.00 56.75 70 ASP A C 1
ATOM 528 O O . ASP A 1 70 ? 27.444 12.704 -52.708 1.00 56.75 70 ASP A O 1
ATOM 532 N N . VAL A 1 71 ? 28.388 14.731 -52.544 1.00 58.66 71 VAL A N 1
ATOM 533 C CA . VAL A 1 71 ? 28.049 15.181 -53.895 1.00 58.66 71 VAL A CA 1
ATOM 534 C C . VAL A 1 71 ? 29.344 15.143 -54.698 1.00 58.66 71 VAL A C 1
ATOM 536 O O . VAL A 1 71 ? 29.963 16.167 -54.973 1.00 58.66 71 VAL A O 1
ATOM 539 N N . SER A 1 72 ? 29.770 13.936 -55.057 1.00 61.19 72 SER A N 1
ATOM 540 C CA . SER A 1 72 ? 30.682 13.727 -56.178 1.00 61.19 72 SER A CA 1
ATOM 541 C C . SER A 1 72 ? 29.923 14.023 -57.477 1.00 61.19 72 SER A C 1
ATOM 543 O O . SER A 1 72 ? 29.179 13.182 -57.980 1.00 61.19 72 SER A O 1
ATOM 545 N N . LEU A 1 73 ? 30.065 15.243 -58.007 1.00 60.66 73 LEU A N 1
ATOM 546 C CA . LEU A 1 73 ? 29.620 15.575 -59.365 1.00 60.66 73 LEU A CA 1
ATOM 547 C C . LEU A 1 73 ? 30.712 15.215 -60.392 1.00 60.66 73 LEU A C 1
ATOM 549 O O . LEU A 1 73 ? 31.900 15.369 -60.103 1.00 60.66 73 LEU A O 1
ATOM 553 N N . PRO A 1 74 ? 30.327 14.720 -61.583 1.00 62.38 74 PRO A N 1
ATOM 554 C CA . PRO A 1 74 ? 31.246 14.128 -62.546 1.00 62.38 74 PRO A CA 1
ATOM 555 C C . PRO A 1 74 ? 32.106 15.149 -63.308 1.00 62.38 74 PRO A C 1
ATOM 557 O O . PRO A 1 74 ? 31.669 16.239 -63.666 1.00 62.38 74 PRO A O 1
ATOM 560 N N . MET A 1 75 ? 33.328 14.694 -63.586 1.00 57.44 75 MET A N 1
ATOM 561 C CA . MET A 1 75 ? 34.342 15.166 -64.535 1.00 57.44 75 MET A CA 1
ATOM 562 C C . MET A 1 75 ? 33.848 15.931 -65.779 1.00 57.44 75 MET A C 1
ATOM 564 O O . MET A 1 75 ? 32.986 15.444 -66.509 1.00 57.44 75 MET A O 1
ATOM 568 N N . HIS A 1 76 ? 34.566 17.004 -66.139 1.00 62.22 76 HIS A N 1
ATOM 569 C CA . HIS A 1 76 ? 34.829 17.359 -67.541 1.00 62.22 76 HIS A CA 1
ATOM 570 C C . HIS A 1 76 ? 36.229 18.001 -67.680 1.00 62.22 76 HIS A C 1
ATOM 572 O O . HIS A 1 76 ? 36.565 18.858 -66.861 1.00 62.22 76 HIS A O 1
ATOM 578 N N . PRO A 1 77 ? 37.065 17.602 -68.661 1.00 72.56 77 PRO A N 1
ATOM 579 C CA . PRO A 1 77 ? 38.381 18.197 -68.876 1.00 72.56 77 PRO A CA 1
ATOM 580 C C . PRO A 1 77 ? 38.270 19.453 -69.752 1.00 72.56 77 PRO A C 1
ATOM 582 O O . PRO A 1 77 ? 37.484 19.471 -70.701 1.00 72.56 77 PRO A O 1
ATOM 585 N N . THR A 1 78 ? 39.097 20.463 -69.478 1.00 63.25 78 THR A N 1
ATOM 586 C CA . THR A 1 78 ? 39.424 21.519 -70.447 1.00 63.25 78 THR A CA 1
ATOM 587 C C . THR A 1 78 ? 40.931 21.718 -70.433 1.00 63.25 78 THR A C 1
A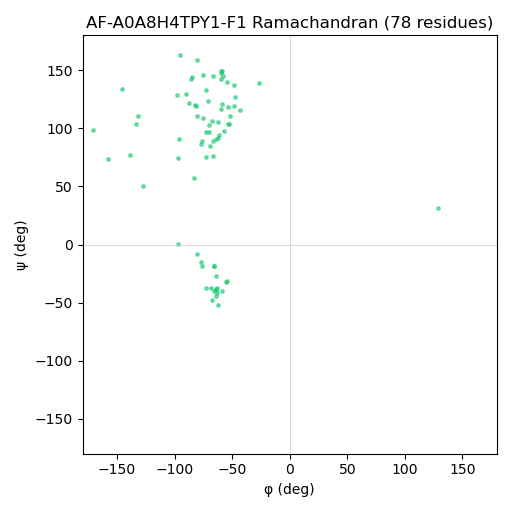TOM 589 O O . THR A 1 78 ? 41.498 22.271 -69.494 1.00 63.25 78 THR A O 1
ATOM 592 N N . GLU A 1 79 ? 41.554 21.188 -71.475 1.00 51.81 79 GLU A N 1
ATOM 593 C CA . GLU A 1 79 ? 42.913 21.474 -71.916 1.00 51.81 79 GLU A CA 1
ATOM 594 C C . GLU A 1 79 ? 42.947 22.879 -72.547 1.00 51.81 79 GLU A C 1
ATOM 596 O O . GLU A 1 79 ? 42.069 23.194 -73.355 1.00 51.81 79 GLU A O 1
ATOM 601 N N . ALA A 1 80 ? 43.926 23.706 -72.164 1.00 53.31 80 ALA A N 1
ATOM 602 C CA . ALA A 1 80 ? 44.495 24.803 -72.958 1.00 53.31 80 ALA A CA 1
ATOM 603 C C . ALA A 1 80 ? 45.809 25.277 -72.318 1.00 53.31 80 ALA A C 1
ATOM 605 O O . ALA A 1 80 ? 45.780 25.627 -71.115 1.00 53.31 80 ALA A O 1
#

pLDDT: mean 70.81, std 13.58, range [45.5, 93.38]

Organism: NCBI:txid1208366

Foldseek 3Di:
DDDDDPPPPPPDPPPPDPQDVVNVVVVVVVVVVCPVPDPPPPPPPCDPCVPDDPDDDDDDDDPDCPDDDPPPDDDDDDDD

Secondary structure (DSSP, 8-state):
----------------PPPPHHHHHHHHHHHHHGGGG----------GGGG-PPPPPPPPPP-----S------------

Mean predicted aligned error: 21.5 Å

Radius of gyration: 39.35 Å; Cα contacts (8 Å, |Δi|>4): 1; chains: 1; bounding box: 92×44×99 Å

Sequence (80 aa):
MPGSHSSSLQASPRNMRLVTSQDLYTSINATLSTKTNRPSTPVHHIQEDDYTVPAPPPPSPTKTFHGIGDVSLPMHPTEA